Protein AF-A0A2A3AMT0-F1 (afdb_monomer_lite)

Foldseek 3Di:
DDPDCVVVVVVCCVQVVVQLCVQCVLVVNDSVSSVVLLVQLVVVCVVCVVVDDPPDDPNRSSVVSSVVVSD

Structure (mmCIF, N/CA/C/O backbone):
data_AF-A0A2A3AMT0-F1
#
_entry.id   AF-A0A2A3AMT0-F1
#
loop_
_atom_site.group_PDB
_atom_site.id
_atom_site.type_symbol
_atom_site.label_atom_id
_atom_site.label_alt_id
_atom_site.label_comp_id
_atom_site.label_asym_id
_atom_site.label_entity_id
_atom_site.label_seq_id
_atom_site.pdbx_PDB_ins_code
_atom_site.Cartn_x
_atom_site.Cartn_y
_atom_site.Cartn_z
_atom_site.occupancy
_atom_site.B_iso_or_equiv
_atom_site.auth_seq_id
_atom_site.auth_comp_id
_atom_site.auth_asym_id
_atom_site.auth_atom_id
_atom_site.pdbx_PDB_model_num
ATOM 1 N N . MET A 1 1 ? 12.377 -1.459 32.899 1.00 42.25 1 MET A N 1
ATOM 2 C CA . MET A 1 1 ? 12.072 -2.277 31.704 1.00 42.25 1 MET A CA 1
ATOM 3 C C . MET A 1 1 ? 12.789 -1.649 30.517 1.00 42.25 1 MET A C 1
ATOM 5 O O . MET A 1 1 ? 12.565 -0.477 30.256 1.00 42.25 1 MET A O 1
ATOM 9 N N . LYS A 1 2 ? 13.726 -2.357 29.871 1.00 45.34 2 LYS A N 1
ATOM 10 C CA . LYS A 1 2 ? 14.401 -1.864 28.659 1.00 45.34 2 LYS A CA 1
ATOM 11 C C . LYS A 1 2 ? 13.449 -2.079 27.478 1.00 45.34 2 LYS A C 1
ATOM 13 O O . LYS A 1 2 ? 13.199 -3.227 27.125 1.00 45.34 2 LYS A O 1
ATOM 18 N N . ASN A 1 3 ? 12.909 -1.004 26.904 1.00 50.53 3 ASN A N 1
ATOM 19 C CA . ASN A 1 3 ? 12.240 -1.061 25.602 1.00 50.53 3 ASN A CA 1
ATOM 20 C C . ASN A 1 3 ? 13.252 -1.616 24.599 1.00 50.53 3 ASN A C 1
ATOM 22 O O . ASN A 1 3 ? 14.315 -1.027 24.428 1.00 50.53 3 ASN A O 1
ATOM 26 N N . ARG A 1 4 ? 12.981 -2.790 24.026 1.00 48.88 4 ARG A N 1
ATOM 27 C CA . ARG A 1 4 ? 13.916 -3.498 23.147 1.00 48.88 4 ARG A CA 1
ATOM 28 C C . ARG A 1 4 ? 13.672 -3.026 21.702 1.00 48.88 4 ARG A C 1
ATOM 30 O O . ARG A 1 4 ? 12.678 -3.446 21.116 1.00 48.88 4 ARG A O 1
ATOM 37 N N . PRO A 1 5 ? 14.529 -2.168 21.115 1.00 53.25 5 PRO A N 1
ATOM 38 C CA . PRO A 1 5 ? 14.361 -1.682 19.738 1.00 53.25 5 PRO A CA 1
ATOM 39 C C . PRO A 1 5 ? 14.540 -2.784 18.676 1.00 53.25 5 PRO A C 1
ATOM 41 O O . PRO A 1 5 ? 14.124 -2.623 17.532 1.00 53.25 5 PRO A O 1
ATOM 44 N N . GLU A 1 6 ? 15.114 -3.929 19.057 1.00 54.53 6 GLU A N 1
ATOM 45 C CA . GLU A 1 6 ? 15.401 -5.067 18.172 1.00 54.53 6 GLU A CA 1
ATOM 46 C C . GLU A 1 6 ? 14.135 -5.688 17.556 1.00 54.53 6 GLU A C 1
ATOM 48 O O . GLU A 1 6 ? 14.151 -6.145 16.413 1.00 54.53 6 GLU A O 1
ATOM 53 N N . THR A 1 7 ? 13.016 -5.674 18.289 1.00 59.00 7 THR A N 1
ATOM 54 C CA . THR A 1 7 ? 11.748 -6.265 17.836 1.00 59.00 7 THR A CA 1
ATOM 55 C C . THR A 1 7 ? 11.098 -5.432 16.729 1.00 59.00 7 THR A C 1
ATOM 57 O O . THR A 1 7 ? 10.493 -5.982 15.806 1.00 59.00 7 THR A O 1
ATOM 60 N N . THR A 1 8 ? 11.246 -4.106 16.793 1.00 62.47 8 THR A N 1
ATOM 61 C CA . THR A 1 8 ? 10.669 -3.178 15.813 1.00 62.47 8 THR A CA 1
ATOM 62 C C . THR A 1 8 ? 11.397 -3.283 14.477 1.00 62.47 8 THR A C 1
ATOM 64 O O . THR A 1 8 ? 10.740 -3.422 13.449 1.00 62.47 8 THR A O 1
ATOM 67 N N . GLY A 1 9 ? 12.736 -3.330 14.483 1.00 66.56 9 GLY A N 1
ATOM 68 C CA . GLY A 1 9 ? 13.539 -3.480 13.262 1.00 66.56 9 GLY A CA 1
ATOM 69 C C . GLY A 1 9 ? 13.218 -4.763 12.488 1.00 66.56 9 GLY A C 1
ATOM 70 O O . GLY A 1 9 ? 12.880 -4.704 11.308 1.00 66.56 9 GLY A O 1
ATOM 71 N N . GLN A 1 10 ? 13.197 -5.917 13.168 1.00 72.25 10 GLN A N 1
ATOM 72 C CA . GLN A 1 10 ? 12.843 -7.189 12.520 1.00 72.25 10 GLN A CA 1
ATOM 73 C C . GLN A 1 10 ? 11.406 -7.211 11.987 1.00 72.25 10 GLN A C 1
ATOM 75 O O . GLN A 1 10 ? 11.140 -7.823 10.954 1.00 72.25 10 GLN A O 1
ATOM 80 N N . THR A 1 11 ? 10.465 -6.565 12.678 1.00 74.69 11 THR A N 1
ATOM 81 C CA . THR A 1 11 ? 9.065 -6.498 12.232 1.00 74.69 11 THR A CA 1
ATOM 82 C C . THR A 1 11 ? 8.927 -5.625 10.986 1.00 74.69 11 THR A C 1
ATOM 84 O O . THR A 1 11 ? 8.231 -6.005 10.043 1.00 74.69 11 THR A O 1
ATOM 87 N N . VAL A 1 12 ? 9.645 -4.499 10.945 1.00 77.06 12 VAL A N 1
ATOM 88 C CA . VAL A 1 12 ? 9.701 -3.605 9.784 1.00 77.06 12 VAL A CA 1
ATOM 89 C C . VAL A 1 12 ? 10.321 -4.316 8.582 1.00 77.06 12 VAL A C 1
ATOM 91 O O . VAL A 1 12 ? 9.732 -4.300 7.506 1.00 77.06 12 VAL A O 1
ATOM 94 N N . GLU A 1 13 ? 11.443 -5.020 8.745 1.00 80.00 13 GLU A N 1
ATOM 95 C CA . GLU A 1 13 ? 12.071 -5.773 7.648 1.00 80.00 13 GLU A CA 1
ATOM 96 C C . GLU A 1 13 ? 11.176 -6.901 7.114 1.00 80.00 13 GLU A C 1
ATOM 98 O O . GLU A 1 13 ? 11.043 -7.077 5.897 1.00 80.00 13 GLU A O 1
ATOM 103 N N . ARG A 1 14 ? 10.508 -7.636 8.014 1.00 85.88 14 ARG A N 1
ATOM 104 C CA . ARG A 1 14 ? 9.560 -8.702 7.650 1.00 85.88 14 ARG A CA 1
ATOM 105 C C . ARG A 1 14 ? 8.351 -8.181 6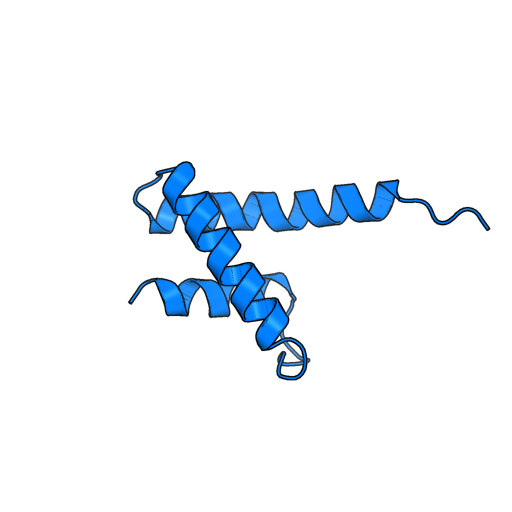.877 1.00 85.88 14 ARG A C 1
ATOM 107 O O . ARG A 1 14 ? 7.788 -8.942 6.095 1.00 85.88 14 ARG A O 1
ATOM 114 N N . LEU A 1 15 ? 7.969 -6.917 7.063 1.00 88.19 15 LEU A N 1
ATOM 115 C CA . LEU A 1 15 ? 6.882 -6.267 6.330 1.00 88.19 15 LEU A CA 1
ATOM 116 C C . LEU A 1 15 ? 7.364 -5.627 5.017 1.00 88.19 15 LEU A C 1
ATOM 118 O O . LEU A 1 15 ? 6.785 -5.874 3.956 1.00 88.19 15 LEU A O 1
ATOM 122 N N . LEU A 1 16 ? 8.435 -4.829 5.075 1.00 88.81 16 LEU A N 1
ATOM 123 C CA . LEU A 1 16 ? 8.947 -4.067 3.934 1.00 88.81 16 LEU A CA 1
ATOM 124 C C . LEU A 1 16 ? 9.540 -4.964 2.850 1.00 88.81 16 LEU A C 1
ATOM 126 O O . LEU A 1 16 ? 9.340 -4.695 1.670 1.00 88.81 16 LEU A O 1
ATOM 130 N N . GLY A 1 17 ? 10.226 -6.052 3.212 1.00 91.31 17 GLY A N 1
ATOM 131 C CA . GLY A 1 17 ? 10.806 -6.975 2.233 1.00 91.31 17 GLY A CA 1
ATOM 132 C C . GLY A 1 17 ? 9.763 -7.539 1.250 1.00 91.31 17 GLY A C 1
ATOM 133 O O . GLY A 1 17 ? 9.931 -7.407 0.035 1.00 91.31 17 GLY A O 1
ATOM 134 N N . PRO A 1 18 ? 8.666 -8.154 1.731 1.00 92.50 18 PRO A N 1
ATOM 135 C CA . PRO A 1 18 ? 7.557 -8.581 0.880 1.00 92.50 18 PRO A CA 1
ATOM 136 C C . PRO A 1 18 ? 6.890 -7.450 0.087 1.00 92.50 18 PRO A C 1
ATOM 138 O O . PRO A 1 18 ? 6.545 -7.670 -1.075 1.00 92.50 18 PRO A O 1
ATOM 141 N N . LEU A 1 19 ? 6.713 -6.262 0.680 1.00 93.56 19 LEU A N 1
ATOM 142 C CA . LEU A 1 19 ? 6.135 -5.098 -0.007 1.00 93.56 19 LEU A CA 1
ATOM 143 C C . LEU A 1 19 ? 7.007 -4.636 -1.176 1.00 93.56 19 LEU A C 1
ATOM 145 O O . LEU A 1 19 ? 6.496 -4.527 -2.286 1.00 93.56 19 LEU A O 1
ATOM 149 N N . ARG A 1 20 ? 8.319 -4.472 -0.967 1.00 94.19 20 ARG A N 1
ATOM 150 C CA . ARG A 1 20 ? 9.290 -4.114 -2.014 1.00 94.19 20 ARG A CA 1
ATOM 151 C C . ARG A 1 20 ? 9.285 -5.107 -3.166 1.00 94.19 20 ARG A C 1
ATOM 153 O O . ARG A 1 20 ? 9.159 -4.714 -4.319 1.00 94.19 20 ARG A O 1
ATOM 160 N N . ARG A 1 21 ? 9.329 -6.413 -2.868 1.00 93.88 21 ARG A N 1
ATOM 161 C CA . ARG A 1 21 ? 9.258 -7.458 -3.910 1.00 93.88 21 ARG A CA 1
ATOM 162 C C . ARG A 1 21 ? 7.971 -7.381 -4.727 1.00 93.88 21 ARG A C 1
ATOM 164 O O . ARG A 1 21 ? 7.984 -7.668 -5.919 1.00 93.88 21 ARG A O 1
ATOM 171 N N . ARG A 1 22 ? 6.847 -7.042 -4.094 1.00 95.25 22 ARG A N 1
ATOM 172 C CA . ARG A 1 22 ? 5.564 -6.893 -4.788 1.00 95.25 22 ARG A CA 1
ATOM 173 C C . ARG A 1 22 ? 5.535 -5.628 -5.641 1.00 95.25 22 ARG A C 1
ATOM 175 O O . ARG A 1 22 ? 5.107 -5.699 -6.787 1.00 95.25 22 ARG A O 1
ATOM 182 N N . ALA A 1 23 ? 6.010 -4.516 -5.094 1.00 96.00 23 ALA A N 1
ATOM 183 C CA . ALA A 1 23 ? 6.073 -3.232 -5.769 1.00 96.00 23 ALA A CA 1
ATOM 184 C C . ALA A 1 23 ? 6.985 -3.276 -7.002 1.00 96.00 23 ALA A C 1
ATOM 186 O O . ALA A 1 23 ? 6.574 -2.844 -8.075 1.00 96.00 23 ALA A O 1
ATOM 187 N N . ALA A 1 24 ? 8.162 -3.901 -6.884 1.00 95.62 24 ALA A N 1
ATOM 188 C CA . ALA A 1 24 ? 9.074 -4.115 -8.005 1.00 95.62 24 ALA A CA 1
ATOM 189 C C . ALA A 1 24 ? 8.386 -4.877 -9.147 1.00 95.62 24 ALA A C 1
ATOM 191 O O . ALA A 1 24 ? 8.401 -4.420 -10.285 1.00 95.62 24 ALA A O 1
ATOM 192 N N . ARG A 1 25 ? 7.665 -5.969 -8.848 1.00 95.19 25 ARG A N 1
ATOM 193 C CA . ARG A 1 25 ? 6.897 -6.718 -9.864 1.00 95.19 25 ARG A CA 1
ATOM 194 C C . ARG A 1 25 ? 5.849 -5.862 -10.574 1.00 95.19 25 ARG A C 1
ATOM 196 O O . ARG A 1 25 ? 5.613 -6.047 -11.761 1.00 95.19 25 ARG A O 1
ATOM 203 N N . TYR A 1 26 ? 5.213 -4.928 -9.866 1.00 93.94 26 TYR A N 1
ATOM 204 C CA . TYR A 1 26 ? 4.275 -3.987 -10.483 1.00 93.94 26 TYR A CA 1
ATOM 205 C C . TYR A 1 26 ? 4.950 -2.942 -11.375 1.00 93.94 26 TYR A C 1
ATOM 207 O O . TYR A 1 26 ? 4.299 -2.362 -12.238 1.00 93.94 26 TYR A O 1
ATOM 215 N N . ARG A 1 27 ? 6.250 -2.721 -11.196 1.00 94.62 27 ARG A N 1
ATOM 216 C CA . ARG A 1 27 ? 7.059 -1.756 -11.941 1.00 94.62 27 ARG A CA 1
ATOM 217 C C . ARG A 1 27 ? 8.058 -2.440 -12.880 1.00 94.62 27 ARG A C 1
ATOM 219 O O . ARG A 1 27 ? 9.141 -1.917 -13.118 1.00 94.62 27 ARG A O 1
ATOM 226 N N . GLY A 1 28 ? 7.701 -3.614 -13.408 1.00 93.19 28 GLY A N 1
ATOM 227 C CA . GLY A 1 28 ? 8.530 -4.338 -14.378 1.00 93.19 28 GLY A CA 1
ATOM 228 C C . GLY A 1 28 ? 9.858 -4.833 -13.800 1.00 93.19 28 GLY A C 1
ATOM 229 O O . GLY A 1 28 ? 10.876 -4.782 -14.478 1.00 93.19 28 GLY A O 1
ATOM 230 N N . ASP A 1 29 ? 9.847 -5.250 -12.533 1.00 93.69 29 ASP A N 1
ATOM 2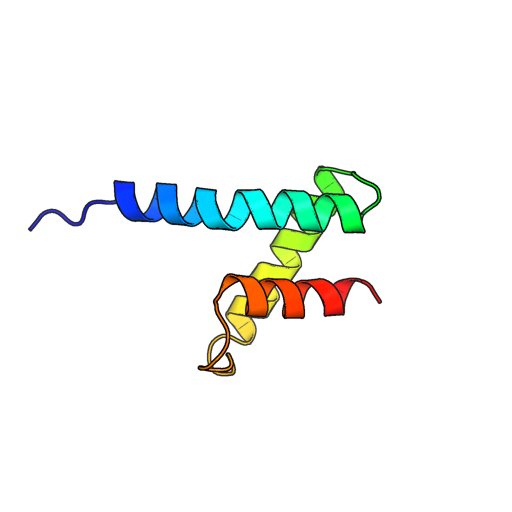31 C CA . ASP A 1 29 ? 11.005 -5.710 -11.755 1.00 93.69 29 ASP A CA 1
ATOM 232 C C . ASP A 1 29 ? 12.101 -4.649 -11.518 1.00 93.69 29 ASP A C 1
ATOM 234 O O . ASP A 1 29 ? 13.187 -4.971 -11.033 1.00 93.69 29 ASP A O 1
ATOM 238 N N . SER A 1 30 ? 11.809 -3.364 -11.761 1.00 94.00 30 SER A N 1
ATOM 239 C CA . SER A 1 30 ? 12.683 -2.255 -11.360 1.00 94.00 30 SER A CA 1
ATOM 240 C C . SER A 1 30 ? 12.686 -2.081 -9.838 1.00 94.00 30 SER A C 1
ATOM 242 O O . SER A 1 30 ? 11.641 -1.850 -9.223 1.00 94.00 30 SER A O 1
ATOM 244 N N . ALA A 1 31 ? 13.870 -2.178 -9.227 1.00 90.56 31 ALA A N 1
ATOM 245 C CA . ALA A 1 31 ? 14.044 -1.995 -7.787 1.00 90.56 31 ALA A CA 1
ATOM 246 C C . ALA A 1 31 ? 13.746 -0.551 -7.352 1.00 90.56 31 ALA A C 1
ATOM 248 O O . ALA A 1 31 ? 13.003 -0.358 -6.397 1.00 90.56 31 ALA A O 1
ATOM 249 N N . GLU A 1 32 ? 14.259 0.436 -8.092 1.00 93.31 32 GLU A N 1
ATOM 250 C CA . GLU A 1 32 ? 14.063 1.869 -7.824 1.00 93.31 32 GLU A CA 1
ATOM 251 C C . GLU A 1 32 ? 12.581 2.250 -7.897 1.00 93.31 32 GLU A C 1
ATOM 253 O O . GLU A 1 32 ? 12.003 2.704 -6.914 1.00 93.31 32 GLU A O 1
ATOM 258 N N . ALA A 1 33 ? 11.916 1.934 -9.011 1.00 93.38 33 ALA A N 1
ATOM 259 C CA . ALA A 1 33 ? 10.492 2.228 -9.156 1.00 93.38 33 ALA A CA 1
ATOM 260 C C . ALA A 1 33 ? 9.628 1.430 -8.157 1.00 93.38 33 ALA A C 1
ATOM 262 O O . ALA A 1 33 ? 8.546 1.870 -7.758 1.00 93.38 33 ALA A O 1
ATOM 263 N N . GLY A 1 34 ? 10.087 0.239 -7.756 1.00 95.06 34 GLY A N 1
ATOM 264 C CA . GLY A 1 34 ? 9.483 -0.540 -6.682 1.00 95.06 34 GLY A CA 1
ATOM 265 C C . GLY A 1 34 ? 9.580 0.159 -5.323 1.00 95.06 34 GLY A C 1
ATOM 266 O O . GLY A 1 34 ? 8.586 0.202 -4.600 1.00 95.06 34 GLY A O 1
ATOM 267 N N . ASP A 1 35 ? 10.738 0.723 -4.985 1.00 95.19 35 ASP A N 1
ATOM 268 C CA . ASP A 1 35 ? 10.937 1.493 -3.755 1.00 95.19 35 ASP A CA 1
ATOM 269 C C . ASP A 1 35 ? 10.094 2.777 -3.747 1.00 95.19 35 ASP A C 1
ATOM 271 O O . ASP A 1 35 ? 9.423 3.037 -2.746 1.00 95.19 35 ASP A O 1
ATOM 275 N N . ASP A 1 36 ? 10.013 3.501 -4.867 1.00 95.69 36 ASP A N 1
ATOM 276 C CA . ASP A 1 36 ? 9.137 4.676 -5.005 1.00 95.69 36 ASP A CA 1
ATOM 277 C C . ASP A 1 36 ? 7.670 4.316 -4.743 1.00 95.69 36 ASP A C 1
ATOM 279 O O . ASP A 1 36 ? 6.962 4.980 -3.985 1.00 95.69 36 ASP A O 1
ATOM 283 N N . LEU A 1 37 ? 7.197 3.209 -5.321 1.00 97.00 37 LEU A N 1
ATOM 284 C CA . LEU A 1 37 ? 5.832 2.737 -5.104 1.00 97.00 37 LEU A CA 1
ATOM 285 C C . LEU A 1 37 ? 5.589 2.320 -3.641 1.00 97.00 37 LEU A C 1
ATOM 287 O O . LEU A 1 37 ? 4.486 2.516 -3.124 1.00 97.00 37 LEU A O 1
ATOM 291 N N . VAL A 1 38 ? 6.590 1.761 -2.952 1.00 96.75 38 VAL A N 1
ATOM 292 C CA . VAL A 1 38 ? 6.495 1.501 -1.507 1.00 96.75 38 VAL A CA 1
ATOM 293 C C . VAL A 1 38 ? 6.405 2.809 -0.728 1.00 96.75 38 VAL A C 1
ATOM 295 O O . VAL A 1 38 ? 5.562 2.894 0.165 1.00 96.75 38 VAL A O 1
ATOM 298 N N . LEU A 1 39 ? 7.204 3.821 -1.071 1.00 96.62 39 LEU A N 1
ATOM 299 C CA . LEU A 1 39 ? 7.167 5.124 -0.410 1.00 96.62 39 LEU A CA 1
ATOM 300 C C . LEU A 1 39 ? 5.779 5.767 -0.535 1.00 96.62 39 LEU A C 1
ATOM 302 O O . LEU A 1 39 ? 5.151 6.029 0.490 1.00 96.62 39 LEU A O 1
ATOM 306 N N . LEU A 1 40 ? 5.241 5.875 -1.757 1.00 97.19 40 LEU A N 1
ATOM 307 C CA . LEU A 1 40 ? 3.881 6.385 -1.991 1.00 97.19 40 LEU A CA 1
ATOM 308 C C . LEU A 1 40 ? 2.822 5.603 -1.200 1.00 97.19 40 LEU A C 1
ATOM 310 O O . LEU A 1 40 ? 1.861 6.173 -0.676 1.00 97.19 40 LEU A O 1
ATOM 314 N N . THR A 1 41 ? 2.979 4.280 -1.115 1.00 97.44 41 THR A N 1
ATOM 315 C CA . THR A 1 41 ? 2.061 3.418 -0.359 1.00 97.44 41 THR A CA 1
ATOM 316 C C . THR A 1 41 ? 2.085 3.755 1.132 1.00 97.44 41 THR A C 1
ATOM 318 O O . THR A 1 41 ? 1.026 3.847 1.748 1.00 97.44 41 THR A O 1
ATOM 321 N N . LEU A 1 42 ? 3.271 3.938 1.717 1.00 96.56 42 LEU A N 1
ATOM 322 C CA . LEU A 1 42 ? 3.425 4.252 3.138 1.00 96.56 42 LEU A CA 1
ATOM 323 C C . LEU A 1 42 ? 2.944 5.666 3.466 1.00 96.56 42 LEU A C 1
ATOM 325 O O . LEU A 1 42 ? 2.256 5.840 4.465 1.00 96.56 42 LEU A O 1
ATOM 329 N N . GLU A 1 43 ? 3.238 6.649 2.615 1.00 97.69 43 GLU A N 1
ATOM 330 C CA . GLU A 1 43 ? 2.731 8.019 2.764 1.00 97.69 43 GLU A CA 1
ATOM 331 C C . GLU A 1 43 ? 1.200 8.040 2.779 1.00 97.69 43 GLU A C 1
ATOM 333 O O . GLU A 1 43 ? 0.588 8.595 3.691 1.00 97.69 43 GLU A O 1
ATOM 338 N N . THR A 1 44 ? 0.575 7.337 1.829 1.00 97.75 44 THR A N 1
ATOM 339 C CA . THR A 1 44 ? -0.887 7.209 1.783 1.00 97.75 44 THR A CA 1
ATOM 340 C C . THR A 1 44 ? -1.428 6.498 3.027 1.00 97.75 44 THR A C 1
ATOM 342 O O . THR A 1 44 ? -2.449 6.901 3.574 1.00 97.75 44 THR A O 1
ATOM 345 N N . ALA A 1 45 ? -0.743 5.455 3.505 1.00 96.69 45 ALA A N 1
ATOM 346 C CA . ALA A 1 45 ? -1.149 4.728 4.704 1.00 96.69 45 ALA A CA 1
ATOM 347 C C . ALA A 1 45 ? -1.098 5.603 5.963 1.00 96.69 45 ALA A C 1
ATOM 349 O O . ALA A 1 45 ? -1.987 5.504 6.799 1.00 96.69 45 ALA A O 1
ATOM 350 N N . VAL A 1 46 ? -0.100 6.481 6.091 1.00 97.12 46 VAL A N 1
ATOM 351 C CA . VAL A 1 46 ? -0.035 7.447 7.198 1.00 97.12 46 VAL A CA 1
ATOM 352 C C . VAL A 1 46 ? -1.202 8.433 7.121 1.00 97.12 46 VAL A C 1
ATOM 354 O O . VAL A 1 46 ? -1.824 8.71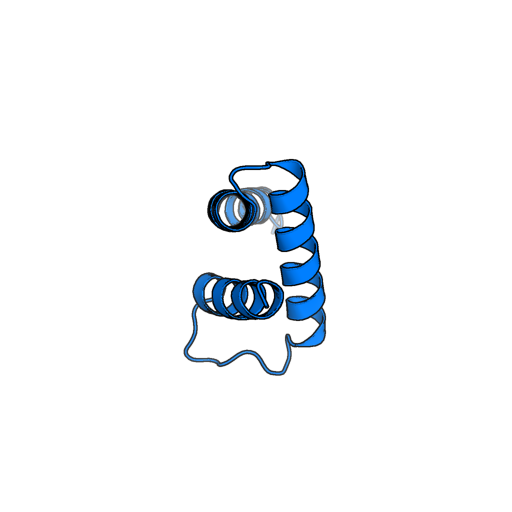7 8.138 1.00 97.12 46 VAL A O 1
ATOM 357 N N . SER A 1 47 ? -1.551 8.922 5.927 1.00 97.56 47 SER A N 1
ATOM 358 C CA . SER A 1 47 ? -2.699 9.828 5.755 1.00 97.56 47 SER A CA 1
ATOM 359 C C . SER A 1 47 ? -4.059 9.168 6.009 1.00 97.56 47 SER A C 1
ATOM 361 O O . SER A 1 47 ? -5.007 9.855 6.376 1.00 97.56 47 SER A O 1
ATOM 363 N N . GLU A 1 48 ? -4.174 7.855 5.812 1.00 97.19 48 GLU A N 1
ATOM 364 C CA . GLU A 1 48 ? -5.426 7.100 5.950 1.00 97.19 48 GLU A CA 1
ATOM 365 C C . GLU A 1 48 ? -5.488 6.236 7.223 1.00 97.19 48 GLU A C 1
ATOM 367 O O . GLU A 1 48 ? -6.399 5.417 7.354 1.00 97.19 48 GLU A O 1
ATOM 372 N N . GLU A 1 49 ? -4.545 6.386 8.162 1.00 96.00 49 GLU A N 1
ATOM 373 C CA . GLU A 1 49 ? -4.401 5.507 9.336 1.00 96.00 49 GLU A CA 1
ATOM 374 C C . GLU A 1 49 ? -5.705 5.350 10.127 1.00 96.00 49 GLU A C 1
ATOM 376 O O . GLU A 1 49 ? -6.117 4.229 10.439 1.00 96.00 49 GLU A O 1
ATOM 381 N N . GLU A 1 50 ? -6.397 6.461 10.382 1.00 96.19 50 GLU A N 1
ATOM 382 C CA . GLU A 1 50 ? -7.658 6.490 11.131 1.00 96.19 50 GLU A CA 1
ATOM 383 C C . GLU A 1 50 ? -8.804 5.755 10.416 1.00 96.19 50 GLU A C 1
ATOM 385 O O . GLU A 1 50 ? -9.765 5.325 11.049 1.00 96.19 50 GLU A O 1
ATOM 390 N N . SER A 1 51 ? -8.699 5.584 9.096 1.00 94.75 51 SER A N 1
ATOM 391 C CA . SER A 1 51 ? -9.702 4.928 8.251 1.00 94.75 51 SER A CA 1
ATOM 392 C C . SER A 1 51 ? -9.351 3.476 7.918 1.00 94.75 51 SER A C 1
ATOM 394 O O . SER A 1 51 ? -10.021 2.853 7.090 1.00 94.75 51 SER A O 1
ATOM 396 N N . ARG A 1 52 ? -8.303 2.910 8.532 1.00 95.50 52 ARG A N 1
ATOM 397 C CA . ARG A 1 52 ? -7.902 1.527 8.270 1.00 95.50 52 ARG A CA 1
ATOM 398 C C . ARG A 1 52 ? -9.020 0.545 8.660 1.00 95.50 52 ARG A C 1
ATOM 400 O O . ARG A 1 52 ? -9.417 0.523 9.827 1.00 95.50 52 ARG A O 1
ATOM 407 N N . PRO A 1 53 ? -9.453 -0.347 7.748 1.00 94.94 53 PRO A N 1
ATOM 408 C CA . PRO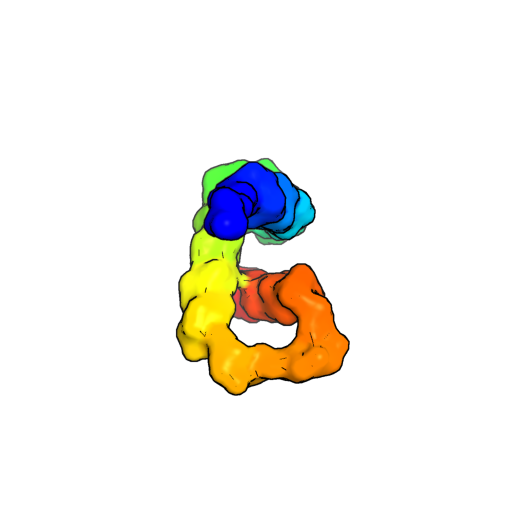 A 1 53 ? -10.428 -1.381 8.078 1.00 94.94 53 PRO A CA 1
ATOM 409 C C . PRO A 1 53 ? -9.914 -2.301 9.201 1.00 94.94 53 PRO A C 1
ATOM 411 O O . PRO A 1 53 ? -8.794 -2.815 9.096 1.00 94.94 53 PRO A O 1
ATOM 414 N N . PRO A 1 54 ? -10.692 -2.518 10.280 1.00 93.31 54 PRO A N 1
ATOM 415 C CA . PRO A 1 54 ? -10.235 -3.269 11.453 1.00 93.31 54 PRO A CA 1
ATOM 416 C C . PRO A 1 54 ? -10.084 -4.775 11.190 1.00 93.31 54 PRO A C 1
ATOM 418 O O . PRO A 1 54 ? -9.410 -5.471 11.945 1.00 93.31 54 PRO A O 1
ATOM 421 N N . ASP A 1 55 ? -10.713 -5.277 10.131 1.00 96.19 55 ASP A N 1
ATOM 422 C CA . ASP A 1 55 ? -10.722 -6.673 9.699 1.00 96.19 55 ASP A CA 1
ATOM 423 C C . ASP A 1 55 ? -9.552 -7.033 8.768 1.00 96.19 55 ASP A C 1
ATOM 425 O O . ASP A 1 55 ? -9.294 -8.215 8.526 1.00 96.19 55 ASP A O 1
ATOM 429 N N . LEU A 1 56 ? -8.806 -6.041 8.271 1.00 94.00 56 LEU A N 1
ATOM 430 C CA . LEU A 1 56 ? -7.662 -6.269 7.395 1.00 94.00 56 LEU A CA 1
ATOM 431 C C . LEU A 1 56 ? -6.346 -6.316 8.169 1.00 94.00 56 LEU A C 1
ATOM 433 O O . LEU A 1 56 ? -6.025 -5.451 8.986 1.00 94.00 56 LEU A O 1
ATOM 437 N N . SER A 1 57 ? -5.503 -7.293 7.826 1.00 92.81 57 SER A N 1
ATOM 438 C CA . SER A 1 57 ? -4.105 -7.249 8.254 1.00 92.81 57 SER A CA 1
ATOM 439 C C . SER A 1 57 ? -3.398 -6.025 7.660 1.00 9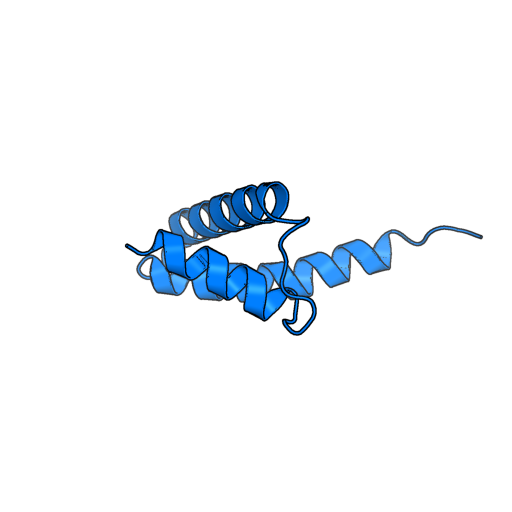2.81 57 SER A C 1
ATOM 441 O O . SER A 1 57 ? -3.707 -5.587 6.549 1.00 92.81 57 SER A O 1
ATOM 443 N N . LEU A 1 58 ? -2.380 -5.512 8.363 1.00 92.88 58 LEU A N 1
ATOM 444 C CA . LEU A 1 58 ? -1.568 -4.388 7.883 1.00 92.88 58 LEU A CA 1
ATOM 445 C C . LEU A 1 58 ? -1.025 -4.639 6.467 1.00 92.88 58 LEU A C 1
ATOM 447 O O . LEU A 1 58 ? -1.072 -3.753 5.623 1.00 92.88 58 LEU A O 1
ATOM 451 N N . TYR A 1 59 ? -0.570 -5.862 6.180 1.00 93.31 59 TYR A N 1
ATOM 452 C CA . TYR A 1 59 ? -0.074 -6.221 4.853 1.00 93.31 59 TYR A CA 1
ATOM 453 C C . TYR A 1 59 ? -1.164 -6.155 3.772 1.00 93.31 59 TYR A C 1
ATOM 455 O O . TYR A 1 59 ? -0.919 -5.604 2.702 1.00 93.31 59 TYR A O 1
ATOM 463 N N . GLN A 1 60 ? -2.362 -6.691 4.038 1.00 94.44 60 GLN A N 1
ATOM 464 C CA . GLN A 1 60 ? -3.483 -6.641 3.088 1.00 94.44 60 GLN A CA 1
ATOM 465 C C . GLN A 1 60 ? -3.924 -5.205 2.819 1.00 94.44 60 GLN A C 1
ATOM 467 O O . GLN A 1 60 ? -4.175 -4.848 1.670 1.00 94.44 60 GLN A O 1
ATOM 472 N N . TRP A 1 61 ? -3.976 -4.378 3.863 1.00 96.69 61 TRP A N 1
ATOM 473 C CA . TRP A 1 61 ? -4.338 -2.976 3.724 1.00 96.69 61 TRP A CA 1
ATOM 474 C C . TRP A 1 61 ? -3.300 -2.205 2.899 1.00 96.69 61 TRP A C 1
ATOM 476 O O . TRP A 1 61 ? -3.659 -1.609 1.886 1.00 96.69 61 TRP A O 1
ATOM 486 N N . LEU A 1 62 ? -2.006 -2.318 3.227 1.00 96.69 62 LEU A N 1
ATOM 487 C CA . LEU A 1 62 ? -0.921 -1.700 2.449 1.00 96.69 62 LEU A CA 1
ATOM 488 C C . LEU A 1 62 ? -0.896 -2.191 0.997 1.00 96.69 62 LEU A C 1
ATOM 490 O O . LEU A 1 62 ? -0.667 -1.413 0.074 1.00 96.69 62 LEU A O 1
ATOM 494 N N . HIS A 1 63 ? -1.172 -3.475 0.763 1.00 95.31 63 HIS A N 1
ATOM 495 C CA . HIS A 1 63 ? -1.288 -4.012 -0.591 1.00 95.31 63 HIS A CA 1
ATOM 496 C C . HIS A 1 63 ? -2.479 -3.413 -1.354 1.00 95.31 63 HIS A C 1
ATOM 498 O O . HIS A 1 63 ? -2.349 -3.105 -2.538 1.00 95.31 63 HIS A O 1
ATOM 504 N N . GLY A 1 64 ? -3.615 -3.203 -0.686 1.00 95.88 64 GLY A N 1
ATOM 505 C CA . GLY A 1 64 ? -4.774 -2.505 -1.244 1.00 95.88 64 GLY A CA 1
ATOM 506 C C . GLY A 1 64 ? -4.448 -1.066 -1.643 1.00 95.88 64 GLY A C 1
ATOM 507 O O . GLY A 1 64 ? -4.736 -0.672 -2.773 1.00 95.88 64 GLY A O 1
ATOM 508 N N . ILE A 1 65 ? -3.771 -0.323 -0.762 1.00 97.44 65 ILE A N 1
ATOM 509 C CA . ILE A 1 65 ? -3.282 1.034 -1.041 1.00 97.44 65 ILE A CA 1
ATOM 510 C C . ILE A 1 65 ? -2.369 1.033 -2.270 1.00 97.44 65 ILE A C 1
ATOM 512 O O . ILE A 1 65 ? -2.619 1.776 -3.215 1.00 97.44 65 ILE A O 1
ATOM 516 N N . MET A 1 66 ? -1.367 0.151 -2.292 1.00 97.06 66 MET A N 1
ATOM 517 C CA . MET A 1 66 ? -0.398 0.032 -3.384 1.00 97.06 66 MET A CA 1
AT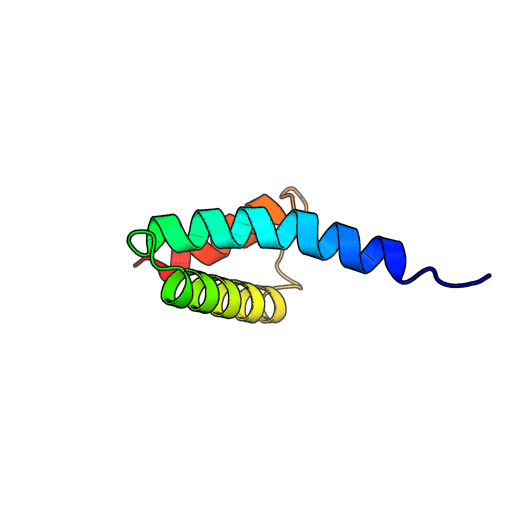OM 518 C C . MET A 1 66 ? -1.066 -0.198 -4.742 1.00 97.06 66 MET A C 1
ATOM 520 O O . MET A 1 66 ? -0.637 0.366 -5.743 1.00 97.06 66 MET A O 1
ATOM 524 N N . ARG A 1 67 ? -2.136 -1.003 -4.793 1.00 95.94 67 ARG A N 1
ATOM 525 C CA . ARG A 1 67 ? -2.879 -1.259 -6.036 1.00 95.94 67 ARG A CA 1
ATOM 526 C C . ARG A 1 67 ? -3.571 -0.020 -6.600 1.00 95.94 67 ARG A C 1
ATOM 528 O O . ARG A 1 67 ? -3.775 0.025 -7.808 1.00 95.94 67 ARG A O 1
ATOM 535 N N . ARG A 1 68 ? -3.932 0.963 -5.767 1.00 95.81 68 ARG A N 1
ATOM 536 C CA . ARG A 1 68 ? -4.551 2.216 -6.235 1.00 95.81 68 ARG A CA 1
ATOM 537 C C . ARG A 1 68 ? -3.577 3.076 -7.047 1.00 95.81 68 ARG A C 1
ATOM 539 O O . ARG A 1 68 ? -4.027 3.800 -7.923 1.00 95.81 68 ARG A O 1
ATOM 546 N N . HIS A 1 69 ? -2.271 2.922 -6.809 1.00 94.44 69 HIS A N 1
ATOM 547 C CA . HIS A 1 69 ? -1.176 3.641 -7.484 1.00 94.44 69 HIS A CA 1
ATOM 548 C C . HIS A 1 69 ? -0.702 2.990 -8.797 1.00 94.44 69 HIS A C 1
ATOM 550 O O . HIS A 1 69 ? 0.308 3.405 -9.367 1.00 94.44 69 HIS A O 1
ATOM 556 N N . LEU A 1 70 ? -1.377 1.928 -9.251 1.00 89.88 70 LEU A N 1
ATOM 557 C CA . LEU A 1 70 ? -1.055 1.218 -10.499 1.00 89.88 70 LEU A CA 1
ATOM 558 C C . LEU A 1 70 ? -1.907 1.666 -11.692 1.00 89.88 70 LEU A C 1
ATOM 560 O O . LEU A 1 70 ? -1.710 1.140 -12.787 1.00 89.88 70 LEU A O 1
ATOM 564 N N . ASN A 1 71 ? -2.861 2.568 -11.455 1.00 66.44 71 ASN A N 1
ATOM 565 C CA . ASN A 1 71 ? -3.755 3.121 -12.467 1.00 66.44 71 ASN A CA 1
ATOM 566 C C . ASN A 1 71 ? -3.167 4.392 -13.074 1.00 66.44 71 ASN A C 1
ATOM 568 O O . ASN A 1 71 ? -2.660 5.222 -12.286 1.00 66.44 71 ASN A O 1
#

Sequence (71 aa):
MKNRPETTGQTVERLLGPLRRRAARYRGDSAEAGDDLVLLTLETAVSEEESRPPDLSLYQWLHGIMRRHLN

Radius of gyration: 13.39 Å; chains: 1; bounding box: 26×18×46 Å

pLDDT: mean 88.05, std 14.59, range [42.25, 97.75]

Secondary structure (DSSP, 8-state):
----THHHHHHHHHHHHHHHHHHHHHTTT-HHHHHHHHHHHHHHHHHTGGG--TTS-HHHHHHHHHHHTT-